Protein AF-A0A537BTP9-F1 (afdb_monomer_lite)

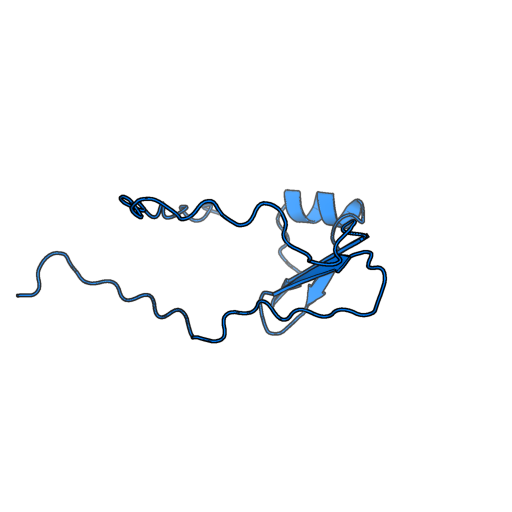Radius of gyration: 18.88 Å; chains: 1; bounding box: 33×52×40 Å

pLDDT: mean 74.26, std 17.93, range [37.94, 95.44]

Structure (mmCIF, N/CA/C/O backbone):
data_AF-A0A537BTP9-F1
#
_entry.id   AF-A0A537BTP9-F1
#
loop_
_atom_site.group_PDB
_atom_site.id
_atom_site.type_symbol
_atom_site.label_atom_id
_atom_site.label_alt_id
_atom_site.label_comp_id
_atom_site.label_asym_id
_atom_site.label_entity_id
_atom_site.label_seq_id
_atom_site.pdbx_PDB_ins_code
_atom_site.Cartn_x
_atom_site.Cartn_y
_atom_site.Cartn_z
_atom_site.occupancy
_atom_site.B_iso_or_equiv
_atom_site.auth_seq_id
_atom_site.auth_comp_id
_atom_site.auth_asym_id
_atom_site.auth_atom_id
_atom_site.pdbx_PDB_model_num
ATOM 1 N N . MET A 1 1 ? -20.170 0.997 17.575 1.00 37.94 1 MET A N 1
ATOM 2 C CA . MET A 1 1 ? -18.965 1.681 17.067 1.00 37.94 1 MET A CA 1
ATOM 3 C C . MET A 1 1 ? -19.444 2.714 16.074 1.00 37.94 1 MET A C 1
ATOM 5 O O . MET A 1 1 ? -20.054 2.325 15.088 1.00 37.94 1 MET A O 1
ATOM 9 N N . THR A 1 2 ? -19.294 3.990 16.409 1.00 51.75 2 THR A N 1
ATOM 10 C CA . THR A 1 2 ? -19.757 5.111 15.584 1.00 51.75 2 THR A CA 1
ATOM 11 C C . THR A 1 2 ? -18.691 5.398 14.534 1.00 51.75 2 THR A C 1
ATOM 13 O O . THR A 1 2 ? -17.516 5.518 14.875 1.00 51.75 2 THR A O 1
ATOM 16 N N . GLU A 1 3 ? -19.087 5.410 13.266 1.00 42.12 3 GLU A N 1
ATOM 17 C CA . GLU A 1 3 ? -18.216 5.752 12.141 1.00 42.12 3 GLU A CA 1
ATOM 18 C C . GLU A 1 3 ? -17.788 7.229 12.267 1.00 42.12 3 GLU A C 1
ATOM 20 O O . GLU A 1 3 ? -18.622 8.052 12.653 1.00 42.12 3 GLU A O 1
ATOM 25 N N . PRO A 1 4 ? -16.508 7.585 12.045 1.00 52.84 4 PRO A N 1
ATOM 26 C CA . PRO A 1 4 ? -16.063 8.966 12.198 1.00 52.84 4 PRO A CA 1
ATOM 27 C C . PRO A 1 4 ? -16.733 9.866 11.153 1.00 52.84 4 PRO A C 1
ATOM 29 O O . PRO A 1 4 ? -16.785 9.527 9.971 1.00 52.84 4 PRO A O 1
ATOM 32 N N . GLU A 1 5 ? -17.236 11.018 11.596 1.00 50.44 5 GLU A N 1
ATOM 33 C CA . GLU A 1 5 ? -17.852 12.011 10.717 1.00 50.44 5 GLU A CA 1
ATOM 34 C C . GLU A 1 5 ? -16.818 12.563 9.723 1.00 50.44 5 GLU A C 1
ATOM 36 O O . GLU A 1 5 ? -15.743 13.035 10.102 1.00 50.44 5 GLU A O 1
ATOM 41 N N . LEU A 1 6 ? -17.139 12.493 8.428 1.00 57.44 6 LEU A N 1
ATOM 42 C CA . LEU A 1 6 ? -16.327 13.077 7.363 1.00 57.44 6 LEU A CA 1
ATOM 43 C C . LEU A 1 6 ? -16.455 14.604 7.421 1.00 57.44 6 LEU A C 1
ATOM 45 O O . LEU A 1 6 ? -17.509 15.162 7.118 1.00 57.44 6 LEU A O 1
ATOM 49 N N . ALA A 1 7 ? -15.376 15.291 7.794 1.00 52.78 7 ALA A N 1
ATOM 50 C CA . ALA A 1 7 ? -15.313 16.744 7.698 1.00 52.78 7 ALA A CA 1
ATOM 51 C C . ALA A 1 7 ? -15.252 17.163 6.218 1.00 52.78 7 ALA A C 1
ATOM 53 O O . ALA A 1 7 ? -14.269 16.901 5.523 1.00 52.78 7 ALA A O 1
ATOM 54 N N . PHE A 1 8 ? -16.304 17.823 5.732 1.00 46.34 8 PHE A N 1
ATOM 55 C CA . PHE A 1 8 ? -16.326 18.421 4.398 1.00 46.34 8 PHE A CA 1
ATOM 56 C C . PHE A 1 8 ? -15.568 19.753 4.414 1.00 46.34 8 PHE A C 1
ATOM 58 O O . PHE A 1 8 ? -16.000 20.722 5.037 1.00 46.34 8 PHE A O 1
ATOM 65 N N . LEU A 1 9 ? -14.434 19.815 3.713 1.00 49.09 9 LEU A N 1
ATOM 66 C CA . LEU A 1 9 ? -13.741 21.072 3.434 1.00 49.09 9 LEU A CA 1
ATOM 67 C C . LEU A 1 9 ? -14.480 21.805 2.311 1.00 49.09 9 LEU A C 1
ATOM 69 O O . LEU A 1 9 ? -14.476 21.360 1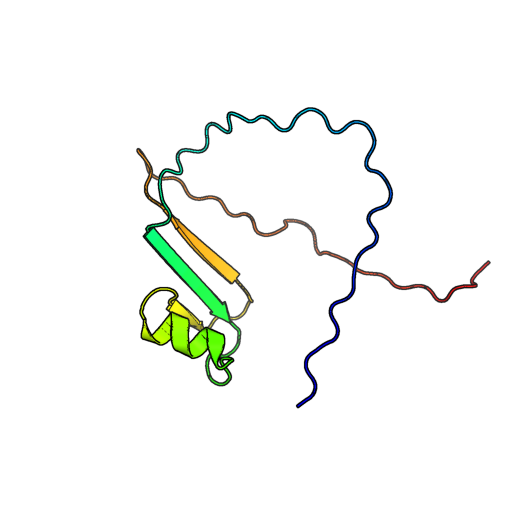.163 1.00 49.09 9 LEU A O 1
ATOM 73 N N . ASN A 1 10 ? -15.107 22.932 2.643 1.00 47.03 10 ASN A N 1
ATOM 74 C CA . ASN A 1 10 ? -15.747 23.799 1.661 1.00 47.03 10 ASN A CA 1
ATOM 75 C C . ASN A 1 10 ? -14.656 24.633 0.969 1.00 47.03 10 ASN A C 1
ATOM 77 O O . ASN A 1 10 ? -14.225 25.666 1.480 1.00 47.03 10 ASN A O 1
ATOM 81 N N . VAL A 1 11 ? -14.126 24.135 -0.151 1.00 54.31 11 VAL A N 1
ATOM 82 C CA . VAL A 1 11 ? -13.087 24.837 -0.919 1.00 54.31 11 VAL A CA 1
ATOM 83 C C . VAL A 1 11 ? -13.765 25.894 -1.792 1.00 54.31 11 VAL A C 1
ATOM 85 O O . VAL A 1 11 ? -14.131 25.630 -2.937 1.00 54.31 11 VAL A O 1
ATOM 88 N N . GLU A 1 12 ? -13.979 27.089 -1.246 1.00 50.41 12 GLU A N 1
ATOM 89 C CA . GLU A 1 12 ? -14.517 28.216 -2.012 1.00 50.41 12 GLU A CA 1
ATOM 90 C C . GLU A 1 12 ? -13.479 28.702 -3.041 1.00 50.41 12 GLU A C 1
ATOM 92 O O . GLU A 1 12 ? -12.424 29.222 -2.694 1.00 50.41 12 GLU A O 1
ATOM 97 N N . ASN A 1 13 ? -13.794 28.487 -4.324 1.00 50.28 13 ASN A N 1
ATOM 98 C CA . ASN A 1 13 ? -13.214 29.123 -5.513 1.00 50.28 13 ASN A CA 1
ATOM 99 C C . ASN A 1 13 ? -11.687 29.333 -5.541 1.00 50.28 13 ASN A C 1
ATOM 101 O O . ASN A 1 13 ? -11.172 30.436 -5.358 1.00 50.28 13 ASN A O 1
ATOM 105 N N . LEU A 1 14 ? -10.965 28.299 -5.979 1.00 51.91 14 LEU A N 1
ATOM 106 C CA . LEU A 1 14 ? -9.670 28.492 -6.632 1.00 51.91 14 LEU A CA 1
ATOM 107 C C . LEU A 1 14 ? -9.944 29.080 -8.026 1.00 51.91 14 LEU A C 1
ATOM 109 O O . LEU A 1 14 ? -10.423 28.360 -8.903 1.00 51.91 14 LEU A O 1
ATOM 113 N N . GLY A 1 15 ? -9.712 30.388 -8.196 1.00 54.03 15 GLY A N 1
ATOM 114 C CA . GLY A 1 15 ? -9.846 31.106 -9.470 1.00 54.03 15 GLY A CA 1
ATOM 115 C C . GLY A 1 15 ? -9.178 30.379 -10.642 1.00 54.03 15 GLY A C 1
ATOM 116 O O . GLY A 1 15 ? -8.333 29.522 -10.405 1.00 54.03 15 GLY A O 1
ATOM 117 N N . ILE A 1 16 ? -9.604 30.705 -11.877 1.00 53.31 16 ILE A N 1
ATOM 118 C CA . ILE A 1 16 ? -9.231 30.078 -13.168 1.00 53.31 16 ILE A CA 1
ATOM 119 C C . ILE A 1 16 ? -8.030 29.141 -13.014 1.00 53.31 16 ILE A C 1
ATOM 121 O O . ILE A 1 16 ? -6.878 29.571 -13.090 1.00 53.31 16 ILE A O 1
ATOM 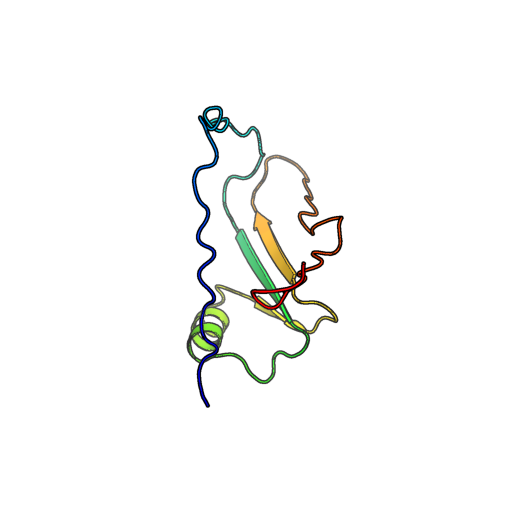125 N N . ARG A 1 17 ? -8.309 27.860 -12.741 1.00 52.88 17 ARG A N 1
ATOM 126 C CA . ARG A 1 17 ? -7.247 26.866 -12.636 1.00 52.88 17 ARG A CA 1
ATOM 127 C C . ARG A 1 17 ? -6.582 26.811 -14.010 1.00 52.88 17 ARG A C 1
ATOM 129 O O . ARG A 1 17 ? -7.303 26.585 -14.990 1.00 52.88 17 ARG A O 1
ATOM 136 N N . PRO A 1 18 ? -5.263 27.048 -14.134 1.00 59.16 18 PRO A N 1
ATOM 137 C CA . PRO A 1 18 ? -4.579 26.737 -15.378 1.00 59.16 18 PRO A CA 1
ATOM 138 C C . PRO A 1 18 ? -4.943 25.295 -15.719 1.00 59.16 18 PRO A C 1
ATOM 140 O O . PRO A 1 18 ? -4.911 24.439 -14.835 1.00 59.16 18 PRO A O 1
ATOM 143 N N . LYS A 1 19 ? -5.399 25.069 -16.957 1.00 57.22 19 LYS A N 1
ATOM 144 C CA . LYS A 1 19 ? -5.836 23.755 -17.434 1.00 57.22 19 LYS A CA 1
ATOM 145 C C . LYS A 1 19 ? -4.744 22.768 -17.044 1.00 57.22 19 LYS A C 1
ATOM 147 O O . LYS A 1 19 ? -3.623 22.898 -17.538 1.00 57.22 19 LYS A O 1
ATOM 152 N N . GLU A 1 20 ? -5.044 21.895 -16.083 1.00 54.97 20 GLU A N 1
ATOM 153 C CA . GLU A 1 20 ? -4.055 20.959 -15.559 1.00 54.97 20 GLU A CA 1
ATOM 154 C C . GLU A 1 20 ? -3.440 20.232 -16.763 1.00 54.97 20 GLU A C 1
ATOM 156 O O . GLU A 1 20 ? -4.185 19.889 -17.692 1.00 54.97 20 GLU A O 1
ATOM 161 N N . PRO A 1 21 ? -2.103 20.101 -16.837 1.00 56.88 21 PRO A N 1
ATOM 162 C CA . PRO A 1 21 ? -1.458 19.503 -17.996 1.00 56.88 21 PRO A CA 1
ATOM 163 C C . PRO A 1 21 ? -2.037 18.110 -18.233 1.00 56.88 21 PRO A C 1
ATOM 165 O O . PRO A 1 21 ? -1.728 17.191 -17.503 1.00 56.88 21 PRO A O 1
ATOM 168 N N . VAL A 1 22 ? -2.889 17.938 -19.241 1.00 55.88 22 VAL A N 1
ATOM 169 C CA . VAL A 1 22 ? -3.543 16.642 -19.515 1.00 55.88 22 VAL A CA 1
ATOM 170 C C . VAL A 1 22 ? -2.553 15.583 -20.006 1.00 55.88 22 VAL A C 1
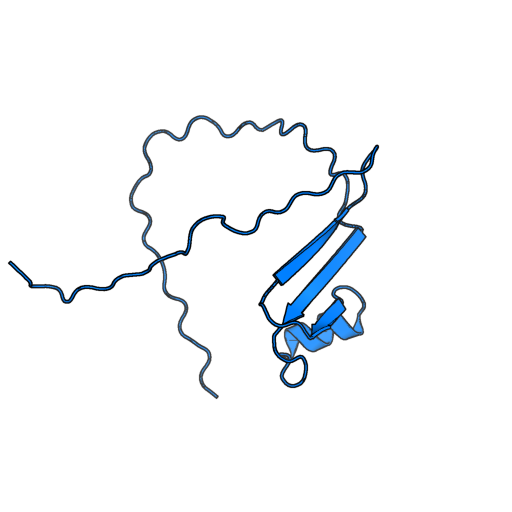ATOM 172 O O . VAL A 1 22 ? -2.868 14.398 -20.019 1.00 55.88 22 VAL A O 1
ATOM 175 N N . ASP A 1 23 ? -1.359 16.022 -20.401 1.00 53.97 23 ASP A N 1
ATOM 176 C CA . ASP A 1 23 ? -0.234 15.181 -20.777 1.00 53.97 23 ASP A CA 1
ATOM 177 C C . ASP A 1 23 ? 0.812 15.225 -19.658 1.00 53.97 23 ASP A C 1
ATOM 179 O O . ASP A 1 23 ? 1.783 15.989 -19.676 1.00 53.97 23 ASP A O 1
ATOM 183 N N . HIS A 1 24 ? 0.561 14.443 -18.613 1.00 56.53 24 HIS A N 1
ATOM 184 C CA . HIS A 1 24 ? 1.579 14.171 -17.618 1.00 56.53 24 HIS A CA 1
ATOM 185 C C . HIS A 1 24 ? 2.483 13.081 -18.205 1.00 56.53 24 HIS A C 1
ATOM 187 O O . HIS A 1 24 ? 2.083 11.921 -18.262 1.00 56.53 24 HIS A O 1
ATOM 193 N N . ARG A 1 25 ? 3.709 13.429 -18.624 1.00 59.81 25 ARG A N 1
ATOM 194 C CA . ARG A 1 25 ? 4.761 12.464 -19.016 1.00 59.81 25 ARG A CA 1
ATOM 195 C C . ARG A 1 25 ? 5.261 11.644 -17.817 1.00 59.81 25 ARG A C 1
ATOM 197 O O . ARG A 1 25 ? 6.459 11.561 -17.561 1.00 59.81 25 ARG A O 1
ATOM 204 N N . VAL A 1 26 ? 4.355 11.089 -17.025 1.00 65.62 26 VAL A N 1
ATOM 205 C CA . VAL A 1 26 ? 4.693 10.157 -15.958 1.00 65.62 26 VAL A CA 1
ATOM 206 C C . VAL A 1 26 ? 4.698 8.776 -16.600 1.00 65.62 26 VAL A C 1
ATOM 208 O O . VAL A 1 26 ? 3.723 8.424 -17.263 1.00 65.62 26 VAL A O 1
ATOM 211 N N . PRO A 1 27 ? 5.766 7.980 -16.450 1.00 70.75 27 PRO A N 1
ATOM 212 C CA . PRO A 1 27 ? 5.891 6.688 -17.119 1.00 70.75 27 PRO A CA 1
ATOM 213 C C . PRO A 1 27 ? 5.022 5.602 -16.452 1.00 70.75 27 PRO A C 1
ATOM 215 O O . PRO A 1 27 ? 5.438 4.458 -16.334 1.00 70.75 27 PRO A O 1
ATOM 218 N N . ILE A 1 28 ? 3.821 5.944 -15.981 1.00 75.00 28 ILE A N 1
ATOM 219 C CA . ILE A 1 28 ? 2.892 5.025 -15.319 1.00 75.00 28 ILE A CA 1
ATOM 220 C C . ILE A 1 28 ? 1.884 4.539 -16.357 1.00 75.00 28 ILE A C 1
ATOM 222 O O . ILE A 1 28 ? 1.094 5.328 -16.870 1.00 75.00 28 ILE A O 1
ATOM 226 N N . ARG A 1 29 ? 1.891 3.238 -16.659 1.00 79.12 29 ARG A N 1
ATOM 227 C CA . ARG A 1 29 ? 0.928 2.629 -17.596 1.00 79.12 29 ARG A CA 1
ATOM 228 C C . ARG A 1 29 ? -0.238 1.946 -16.899 1.00 79.12 29 ARG A C 1
ATOM 230 O O . ARG A 1 29 ? -1.384 2.120 -17.295 1.00 79.12 29 ARG A O 1
ATOM 237 N N . GLU A 1 30 ? 0.063 1.173 -15.864 1.00 85.31 30 GLU A N 1
ATOM 238 C CA . GLU A 1 30 ? -0.907 0.372 -15.118 1.00 85.31 30 GLU A CA 1
ATOM 239 C C . GLU A 1 30 ? -0.453 0.208 -13.669 1.00 85.31 30 GLU A C 1
ATOM 241 O O . GLU A 1 30 ? 0.744 0.100 -13.404 1.00 85.31 30 GLU A O 1
ATOM 246 N N . ILE A 1 31 ? -1.400 0.168 -12.729 1.00 87.06 31 ILE A N 1
ATOM 247 C CA . ILE A 1 31 ? -1.117 -0.208 -11.340 1.00 87.06 31 ILE A CA 1
ATOM 248 C C . ILE A 1 31 ? -1.125 -1.733 -11.268 1.00 87.06 31 ILE A C 1
ATOM 250 O O . ILE A 1 31 ? -2.146 -2.372 -11.503 1.00 87.06 31 ILE A O 1
ATOM 254 N N . LEU A 1 32 ? 0.017 -2.304 -10.908 1.00 88.50 32 LEU A N 1
ATOM 255 C CA . LEU A 1 32 ? 0.215 -3.742 -10.763 1.00 88.50 32 LEU A CA 1
ATOM 256 C C . LEU A 1 32 ? -0.197 -4.233 -9.379 1.00 88.50 32 LEU A C 1
ATOM 258 O O . LEU A 1 32 ? -0.693 -5.347 -9.224 1.00 88.50 32 LEU A O 1
ATOM 262 N N . LYS A 1 33 ? 0.062 -3.422 -8.349 1.00 90.25 33 LYS A N 1
ATOM 263 C CA . LYS A 1 33 ? -0.178 -3.813 -6.963 1.00 90.25 33 LYS A CA 1
ATOM 264 C C . LYS A 1 33 ? -0.351 -2.602 -6.066 1.00 90.25 33 LYS A C 1
ATOM 266 O O . LYS A 1 33 ? 0.307 -1.580 -6.241 1.00 90.25 33 LYS A O 1
ATOM 271 N N . MET A 1 34 ? -1.189 -2.775 -5.052 1.00 93.50 34 MET A N 1
ATOM 272 C CA . MET A 1 34 ? -1.381 -1.803 -3.990 1.00 93.50 34 MET A CA 1
ATOM 273 C C . MET A 1 34 ? -0.983 -2.404 -2.644 1.00 93.50 34 MET A C 1
ATOM 275 O O . MET A 1 34 ? -1.408 -3.509 -2.288 1.00 93.50 34 MET A O 1
ATOM 279 N N . VAL A 1 35 ? -0.157 -1.679 -1.894 1.00 95.06 35 VAL A N 1
ATOM 280 C CA . VAL A 1 35 ? 0.251 -2.040 -0.536 1.00 95.06 35 VAL A CA 1
ATOM 281 C C . VAL A 1 35 ? -0.134 -0.908 0.404 1.00 95.06 35 VAL A C 1
ATOM 283 O O . VAL A 1 35 ? 0.243 0.240 0.198 1.00 95.06 35 VAL A O 1
ATOM 286 N N . VAL A 1 36 ? -0.878 -1.234 1.453 1.00 93.44 36 VAL A N 1
ATOM 287 C CA . VAL A 1 36 ? -1.252 -0.288 2.505 1.00 93.44 36 VAL A CA 1
ATOM 288 C C . VAL A 1 36 ? -0.505 -0.675 3.772 1.00 93.44 36 VAL A C 1
ATOM 290 O O . VAL A 1 36 ? -0.643 -1.795 4.267 1.00 93.44 36 VAL A O 1
ATOM 293 N N . ARG A 1 37 ? 0.297 0.245 4.301 1.00 93.94 37 ARG A N 1
ATOM 294 C CA . ARG A 1 37 ? 0.948 0.102 5.602 1.00 93.94 37 ARG A CA 1
ATOM 295 C C . ARG A 1 37 ? 0.147 0.835 6.658 1.00 93.94 37 ARG A C 1
ATOM 297 O O . ARG A 1 37 ? -0.268 1.971 6.437 1.00 93.94 37 ARG A O 1
ATOM 304 N N . LEU A 1 38 ? -0.083 0.162 7.776 1.00 91.38 38 LEU A N 1
ATOM 305 C CA . LEU A 1 38 ? -0.850 0.663 8.910 1.00 91.38 38 LEU A CA 1
ATOM 306 C C . LEU A 1 38 ? -0.096 0.347 10.211 1.00 91.38 38 LEU A C 1
ATOM 308 O O . LEU A 1 38 ? 0.586 -0.677 10.263 1.00 91.38 38 LEU A O 1
ATOM 312 N N . PRO A 1 39 ? -0.285 1.128 11.289 1.00 90.31 39 PRO A N 1
ATOM 313 C CA . PRO A 1 39 ? 0.245 0.803 12.620 1.00 90.31 39 PRO A CA 1
ATOM 314 C C . PRO A 1 39 ? -0.188 -0.561 13.160 1.00 90.31 39 PRO A C 1
ATOM 316 O O . PRO A 1 39 ? 0.499 -1.150 13.985 1.00 90.31 39 PRO A O 1
ATOM 319 N N . SER A 1 40 ? -1.337 -1.060 12.708 1.00 89.00 40 SER A N 1
ATOM 320 C CA . SER A 1 40 ? -1.867 -2.368 13.069 1.00 89.00 40 SER A CA 1
ATOM 321 C C . SER A 1 40 ? -2.721 -2.902 11.925 1.00 89.00 40 SER A C 1
ATOM 323 O O . SER A 1 40 ? -3.480 -2.160 11.299 1.00 89.00 40 SER A O 1
ATOM 325 N N . THR A 1 41 ? -2.619 -4.206 11.669 1.00 88.94 41 THR A N 1
ATOM 326 C CA . THR A 1 41 ? -3.491 -4.915 10.714 1.00 88.94 41 THR A CA 1
ATOM 327 C C . THR A 1 41 ? -4.585 -5.736 11.401 1.00 88.94 41 THR A C 1
ATOM 329 O O . THR A 1 41 ? -5.380 -6.409 10.746 1.00 88.94 41 THR A O 1
ATOM 332 N N . THR A 1 42 ? -4.676 -5.662 12.730 1.00 87.50 42 THR A N 1
ATOM 333 C CA . THR A 1 42 ? -5.571 -6.500 13.540 1.00 87.50 42 THR A CA 1
ATOM 334 C C . THR A 1 42 ? -7.043 -6.107 13.366 1.00 87.50 42 THR A C 1
ATOM 336 O O . THR A 1 42 ? -7.935 -6.955 13.419 1.00 87.50 42 THR A O 1
ATOM 339 N N . THR A 1 43 ? -7.318 -4.827 13.107 1.00 86.94 43 THR A N 1
ATOM 340 C CA . THR A 1 43 ? -8.671 -4.253 13.008 1.00 86.94 43 THR A CA 1
ATOM 341 C C . THR A 1 43 ? -8.972 -3.696 11.615 1.00 86.94 43 THR A C 1
ATOM 343 O O . THR A 1 43 ? -9.344 -2.537 11.449 1.00 86.94 43 THR A O 1
ATOM 346 N N . LEU A 1 44 ? -8.874 -4.538 10.582 1.00 90.62 44 LEU A N 1
ATOM 347 C CA . LEU A 1 44 ? -9.367 -4.177 9.247 1.00 90.62 44 LEU A CA 1
ATOM 348 C C . LEU A 1 44 ? -10.904 -4.103 9.211 1.00 90.62 44 LEU A C 1
ATOM 350 O O . LEU A 1 44 ? -11.601 -4.972 9.752 1.00 90.62 44 LEU A O 1
ATOM 354 N N . SER A 1 45 ? -11.435 -3.095 8.512 1.00 92.56 45 SER A N 1
ATOM 355 C CA . SER A 1 45 ? -12.868 -2.995 8.218 1.00 92.56 45 SER A CA 1
ATOM 356 C C . SER A 1 45 ? -13.339 -4.177 7.361 1.00 92.56 45 SER A C 1
ATOM 358 O O . SER A 1 45 ? -12.544 -4.841 6.692 1.00 92.56 45 SER A O 1
ATOM 360 N N . LYS A 1 46 ? -14.651 -4.447 7.334 1.00 93.75 46 LYS A N 1
ATOM 361 C CA . LYS A 1 46 ? -15.209 -5.540 6.517 1.00 93.75 46 LYS A CA 1
ATOM 362 C C . LYS A 1 46 ? -14.851 -5.384 5.033 1.00 93.75 46 LYS A C 1
ATOM 364 O O . LYS A 1 46 ? -14.471 -6.360 4.398 1.00 93.75 46 LYS A O 1
ATOM 369 N N . ALA A 1 47 ? -14.936 -4.164 4.501 1.00 93.31 47 ALA A N 1
ATOM 370 C CA . ALA A 1 47 ? -14.568 -3.881 3.116 1.00 93.31 47 ALA A CA 1
ATOM 371 C C . ALA A 1 47 ? -13.067 -4.102 2.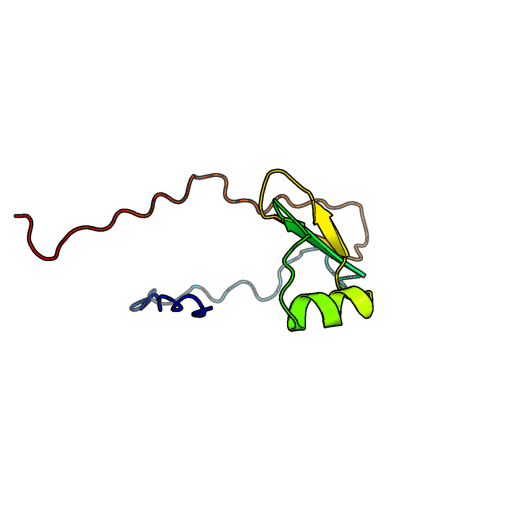866 1.00 93.31 47 ALA A C 1
ATOM 373 O O . ALA A 1 47 ? -12.714 -4.758 1.889 1.00 93.31 47 ALA A O 1
ATOM 374 N N . ALA A 1 48 ? -12.203 -3.637 3.779 1.00 92.00 48 ALA A N 1
ATOM 375 C CA . ALA A 1 48 ? -10.753 -3.827 3.696 1.00 92.00 48 ALA A CA 1
ATOM 376 C C . ALA A 1 48 ? -10.356 -5.313 3.717 1.00 92.00 48 ALA A C 1
ATOM 378 O O . ALA A 1 48 ? -9.506 -5.733 2.936 1.00 92.00 48 ALA A O 1
ATOM 379 N N . LYS A 1 49 ? -11.023 -6.127 4.544 1.00 94.44 49 LYS A N 1
ATOM 380 C CA . LYS A 1 49 ? -10.839 -7.587 4.555 1.00 94.44 49 LYS A CA 1
ATOM 381 C C . LYS A 1 49 ? -11.213 -8.216 3.215 1.00 94.44 49 LYS A C 1
ATOM 383 O O . LYS A 1 49 ? -10.424 -8.954 2.651 1.00 94.44 49 LYS A O 1
ATOM 388 N N . VAL A 1 50 ? -12.363 -7.854 2.642 1.00 95.44 50 VAL A N 1
ATOM 389 C CA . VAL A 1 50 ? -12.808 -8.415 1.352 1.00 95.44 50 VAL A CA 1
ATOM 390 C C . VAL A 1 50 ? -11.814 -8.132 0.223 1.00 95.44 50 VAL A C 1
ATOM 392 O O . VAL A 1 50 ? -11.531 -9.018 -0.579 1.00 95.44 50 VAL A O 1
ATOM 395 N N . VAL A 1 51 ? -11.286 -6.910 0.130 1.00 93.44 51 VAL A N 1
ATOM 396 C CA . VAL A 1 51 ? -10.307 -6.562 -0.919 1.00 93.44 51 VAL A CA 1
ATOM 397 C C . VAL A 1 51 ? -8.929 -7.172 -0.657 1.00 93.44 51 VAL A C 1
ATOM 399 O O . VAL A 1 51 ? -8.239 -7.525 -1.613 1.00 93.44 51 VAL A O 1
ATOM 402 N N . HIS A 1 52 ? -8.557 -7.352 0.613 1.00 93.38 52 HIS A N 1
ATOM 403 C CA . HIS A 1 52 ? -7.361 -8.091 1.008 1.00 93.38 52 HIS A CA 1
ATOM 404 C C . HIS A 1 52 ? -7.441 -9.563 0.601 1.00 93.38 52 HIS A C 1
ATOM 406 O O . HIS A 1 52 ? -6.554 -10.065 -0.083 1.00 93.38 52 HIS A O 1
ATOM 412 N N . ASP A 1 53 ? -8.535 -10.235 0.955 1.00 93.56 53 ASP A N 1
ATOM 413 C CA . ASP A 1 53 ? -8.726 -11.669 0.719 1.00 93.56 53 ASP A CA 1
ATOM 414 C C . ASP A 1 53 ? -8.837 -11.995 -0.778 1.00 93.56 53 ASP A C 1
ATOM 416 O O . ASP A 1 53 ? -8.511 -13.095 -1.215 1.00 93.56 53 ASP A O 1
ATOM 420 N N . ARG A 1 54 ? -9.248 -11.014 -1.591 1.00 92.50 54 ARG A N 1
ATOM 421 C CA . ARG A 1 54 ? -9.227 -11.088 -3.061 1.00 92.50 54 ARG A CA 1
ATOM 422 C C . ARG A 1 54 ? -7.848 -10.822 -3.675 1.00 92.50 54 ARG A C 1
ATOM 424 O O . ARG A 1 54 ? -7.729 -10.829 -4.895 1.00 92.50 54 ARG A O 1
ATOM 431 N N . GLY A 1 55 ? -6.829 -10.542 -2.864 1.00 89.94 55 GLY A N 1
ATOM 432 C CA . GLY A 1 55 ? -5.470 -10.242 -3.316 1.00 89.94 55 GLY A CA 1
ATOM 433 C C . GLY A 1 55 ? -5.317 -8.891 -4.020 1.00 89.94 55 GLY A C 1
ATOM 434 O O . GLY A 1 55 ? -4.264 -8.629 -4.594 1.00 89.94 55 GLY A O 1
ATOM 435 N N . LEU A 1 56 ? -6.337 -8.025 -3.977 1.00 87.81 56 LEU A N 1
ATOM 436 C CA . LEU A 1 56 ? -6.317 -6.722 -4.654 1.00 87.81 56 LEU A CA 1
ATOM 437 C C . LEU A 1 56 ? -5.438 -5.710 -3.910 1.00 87.81 56 LEU A C 1
ATOM 439 O O . LEU A 1 56 ? -4.825 -4.839 -4.523 1.00 87.81 56 LEU A O 1
ATOM 443 N N . ILE A 1 57 ? -5.381 -5.825 -2.580 1.00 93.62 57 ILE A N 1
ATOM 444 C CA . ILE A 1 57 ? -4.592 -4.956 -1.705 1.00 93.62 57 ILE A CA 1
ATOM 445 C C . ILE A 1 57 ? -3.843 -5.819 -0.703 1.00 93.62 57 ILE A C 1
ATOM 447 O O . ILE A 1 57 ? -4.431 -6.673 -0.046 1.00 93.62 57 ILE A O 1
ATOM 451 N N . THR A 1 58 ? -2.550 -5.571 -0.530 1.00 95.38 58 THR A N 1
ATOM 452 C CA . THR A 1 58 ? -1.788 -6.154 0.580 1.00 95.38 58 THR A CA 1
ATOM 453 C C . THR A 1 58 ? -1.754 -5.175 1.748 1.00 95.38 58 THR A C 1
ATOM 455 O O . THR A 1 58 ? -1.309 -4.044 1.574 1.00 95.38 58 THR A O 1
ATOM 458 N N . PHE A 1 59 ? -2.156 -5.608 2.941 1.00 94.69 59 PHE A N 1
ATOM 459 C CA . PHE A 1 59 ? -1.969 -4.825 4.163 1.00 94.69 59 PHE A CA 1
ATOM 460 C C . PHE A 1 59 ? -0.710 -5.298 4.894 1.00 94.69 59 PHE A C 1
ATOM 462 O O . PHE A 1 59 ? -0.453 -6.498 4.978 1.00 94.69 59 PHE A O 1
ATOM 469 N N . LYS A 1 60 ? 0.096 -4.363 5.397 1.00 94.56 60 LYS A N 1
ATOM 470 C CA . LYS A 1 60 ? 1.303 -4.646 6.185 1.00 94.56 60 LYS A CA 1
ATOM 471 C C . LYS A 1 60 ? 1.350 -3.761 7.420 1.00 94.56 60 LYS A C 1
ATOM 473 O O . LYS A 1 60 ? 0.862 -2.634 7.396 1.00 94.56 60 LYS A O 1
ATOM 478 N N . GLU A 1 61 ? 1.987 -4.252 8.473 1.00 94.12 61 GLU A N 1
ATOM 479 C CA . GLU A 1 61 ? 2.289 -3.413 9.628 1.00 94.12 61 GLU A CA 1
ATOM 480 C C . GLU A 1 61 ? 3.466 -2.475 9.326 1.00 94.12 61 GLU A C 1
ATOM 482 O O . GLU A 1 61 ? 4.405 -2.828 8.604 1.00 94.12 61 GLU A O 1
ATOM 487 N N . GLY A 1 62 ? 3.392 -1.252 9.843 1.00 89.62 62 GLY A N 1
ATOM 488 C CA . GLY A 1 62 ? 4.416 -0.220 9.713 1.00 89.62 62 GLY A CA 1
ATOM 489 C C . GLY A 1 62 ? 4.162 0.925 10.688 1.00 89.62 62 GLY A C 1
ATOM 490 O O . GLY A 1 62 ? 3.042 1.118 11.139 1.00 89.62 62 GLY A O 1
ATOM 491 N N . SER A 1 63 ? 5.192 1.700 11.021 1.00 86.69 63 SER A N 1
ATOM 492 C CA . SER A 1 63 ? 5.090 2.793 12.003 1.00 86.69 63 SER A CA 1
ATOM 493 C C . SER A 1 63 ? 4.195 3.957 11.561 1.00 86.69 63 SER A C 1
ATOM 495 O O . SER A 1 63 ? 3.773 4.753 12.394 1.00 86.69 63 SER A O 1
ATOM 497 N N . GLU A 1 64 ? 3.901 4.060 10.264 1.00 84.81 64 GLU A N 1
ATOM 498 C CA . GLU A 1 64 ? 3.147 5.155 9.657 1.00 84.81 64 GLU A CA 1
ATOM 499 C C . GLU A 1 64 ? 2.062 4.619 8.717 1.00 84.81 64 GLU A C 1
ATOM 501 O O . GLU A 1 64 ? 2.180 3.527 8.153 1.00 84.81 64 GLU A O 1
ATOM 506 N N . HIS A 1 65 ? 1.009 5.417 8.526 1.00 86.44 65 HIS A N 1
ATOM 507 C CA . HIS A 1 65 ? 0.007 5.156 7.499 1.00 86.44 65 HIS A CA 1
ATOM 508 C C . HIS A 1 65 ? 0.598 5.508 6.134 1.00 86.44 65 HIS A C 1
ATOM 510 O O . HIS A 1 65 ? 0.901 6.671 5.874 1.00 86.44 65 HIS A O 1
ATOM 516 N N . MET A 1 66 ? 0.754 4.514 5.261 1.00 90.81 66 MET A N 1
ATOM 517 C CA . MET A 1 66 ? 1.359 4.711 3.945 1.00 90.81 66 MET A CA 1
ATOM 518 C C . MET A 1 66 ? 0.630 3.905 2.878 1.00 90.81 66 MET A C 1
ATOM 520 O O . MET A 1 66 ? 0.307 2.736 3.082 1.00 90.81 66 MET A O 1
ATOM 524 N N . LEU A 1 67 ? 0.410 4.526 1.722 1.00 91.50 67 LEU A N 1
ATOM 525 C CA . LEU A 1 67 ? -0.083 3.868 0.521 1.00 91.50 67 LEU A CA 1
ATOM 526 C C . LEU A 1 67 ? 1.054 3.784 -0.495 1.00 91.50 67 LEU A C 1
ATOM 528 O O . LEU A 1 67 ? 1.619 4.800 -0.882 1.00 91.50 67 LEU A O 1
ATOM 532 N N . GLU A 1 68 ? 1.364 2.571 -0.929 1.00 92.56 68 GLU A N 1
ATOM 533 C CA . GLU A 1 68 ? 2.372 2.278 -1.940 1.00 92.56 68 GLU A CA 1
ATOM 534 C C . GLU A 1 68 ? 1.675 1.680 -3.168 1.00 92.56 68 GLU A C 1
ATOM 536 O O . GLU A 1 68 ? 0.935 0.693 -3.072 1.00 92.56 68 GLU A O 1
ATOM 541 N N . LEU A 1 69 ? 1.898 2.307 -4.324 1.00 90.62 69 LEU A N 1
ATOM 542 C CA . LEU A 1 69 ? 1.386 1.871 -5.618 1.00 90.62 69 LEU A CA 1
ATOM 543 C C . LEU A 1 69 ? 2.559 1.388 -6.461 1.00 90.62 69 LEU A C 1
ATOM 545 O O . LEU A 1 69 ? 3.450 2.160 -6.803 1.00 90.62 69 LEU A O 1
ATOM 549 N N . ILE A 1 70 ? 2.544 0.109 -6.807 1.00 90.31 70 ILE A N 1
ATOM 550 C CA . ILE A 1 70 ? 3.515 -0.488 -7.718 1.00 90.31 70 ILE A CA 1
ATOM 551 C C . ILE A 1 70 ? 2.886 -0.466 -9.103 1.00 90.31 70 ILE A C 1
ATOM 553 O O . ILE A 1 70 ? 1.761 -0.941 -9.274 1.00 90.31 70 ILE A O 1
ATOM 557 N N . PHE A 1 71 ? 3.601 0.070 -10.086 1.00 89.38 71 PHE A N 1
ATOM 558 C CA . PHE A 1 71 ? 3.098 0.269 -11.440 1.00 89.38 71 PHE A CA 1
ATOM 559 C C . PHE A 1 71 ? 4.071 -0.243 -12.502 1.00 89.38 71 PHE A C 1
ATOM 561 O O . PHE A 1 71 ? 5.273 -0.347 -12.257 1.00 89.38 71 PHE A O 1
ATOM 568 N N . ALA A 1 72 ? 3.552 -0.549 -13.692 1.00 88.81 72 ALA A N 1
ATOM 569 C CA . ALA A 1 72 ? 4.387 -0.840 -14.850 1.00 88.81 72 ALA A CA 1
ATOM 570 C C . ALA A 1 72 ? 4.896 0.462 -15.479 1.00 88.81 72 ALA A C 1
ATOM 572 O O . ALA A 1 72 ? 4.127 1.404 -15.701 1.00 88.81 72 ALA A O 1
ATOM 573 N N . SER A 1 73 ? 6.188 0.475 -15.794 1.00 85.44 73 SER A N 1
ATOM 574 C CA . SER A 1 73 ? 6.914 1.596 -16.386 1.00 85.44 73 SER A CA 1
ATOM 575 C C . SER A 1 73 ? 7.971 1.076 -17.357 1.00 85.44 73 SER A C 1
ATOM 577 O O . SER A 1 73 ? 8.468 -0.038 -17.202 1.00 85.44 73 SER A O 1
ATOM 579 N N . GLU A 1 74 ? 8.324 1.880 -18.361 1.00 81.75 74 GLU A N 1
ATOM 580 C CA . GLU A 1 74 ? 9.386 1.551 -19.326 1.00 81.75 74 GLU A CA 1
ATOM 581 C C . GLU A 1 74 ? 10.795 1.579 -18.704 1.00 81.75 74 GLU A C 1
ATOM 583 O O . GLU A 1 74 ? 11.743 1.063 -19.290 1.00 81.75 74 GLU A O 1
ATOM 588 N N . GLY A 1 75 ? 10.936 2.146 -17.502 1.00 80.62 75 GLY A N 1
ATOM 589 C CA . GLY A 1 75 ? 12.178 2.173 -16.733 1.00 80.62 75 GLY A CA 1
ATOM 590 C C . GLY A 1 75 ? 11.933 2.223 -15.225 1.00 80.62 75 GLY A C 1
ATOM 591 O O . GLY A 1 75 ? 10.796 2.372 -14.773 1.00 80.62 75 GLY A O 1
ATOM 592 N N . SER A 1 76 ? 13.007 2.105 -14.440 1.00 80.06 76 SER A N 1
ATOM 593 C CA . SER A 1 76 ? 12.920 2.234 -12.981 1.00 80.06 76 SER A CA 1
ATOM 594 C C . SER A 1 76 ? 12.517 3.658 -12.605 1.00 80.06 76 SER A C 1
ATOM 596 O O . SER A 1 76 ? 13.190 4.615 -12.991 1.00 80.06 76 SER A O 1
ATOM 598 N N . ALA A 1 77 ? 11.416 3.795 -11.873 1.00 80.62 77 ALA A N 1
ATOM 599 C CA . ALA A 1 77 ? 10.923 5.070 -11.382 1.00 80.62 77 ALA A CA 1
ATOM 600 C C . ALA A 1 77 ? 10.362 4.883 -9.971 1.00 80.62 77 ALA A C 1
ATOM 602 O O . ALA A 1 77 ? 9.536 4.002 -9.737 1.00 80.62 77 ALA A O 1
ATOM 603 N N . GLU A 1 78 ? 10.803 5.733 -9.050 1.00 87.00 78 GLU A N 1
ATOM 604 C CA . GLU A 1 78 ? 10.305 5.805 -7.682 1.00 87.00 78 GLU A CA 1
ATOM 605 C C . GLU A 1 78 ? 9.909 7.252 -7.399 1.00 87.00 78 GLU A C 1
ATOM 607 O O . GLU A 1 78 ? 10.659 8.184 -7.696 1.00 87.00 78 GLU A O 1
ATOM 612 N N . PHE A 1 79 ? 8.711 7.435 -6.853 1.00 83.31 79 PHE A N 1
ATOM 613 C CA . PHE A 1 79 ? 8.178 8.745 -6.512 1.00 83.31 79 PHE A CA 1
ATOM 614 C C . PHE A 1 79 ? 7.728 8.721 -5.055 1.00 83.31 79 PHE A C 1
ATOM 616 O O . PHE A 1 79 ? 6.726 8.086 -4.725 1.00 83.31 79 PHE A O 1
ATOM 623 N N . ASP A 1 80 ? 8.450 9.428 -4.187 1.00 85.75 80 ASP A N 1
ATOM 624 C CA . ASP A 1 80 ? 7.992 9.673 -2.823 1.00 85.75 80 ASP A CA 1
ATOM 625 C C . ASP A 1 80 ? 7.053 10.881 -2.822 1.00 85.75 80 ASP A C 1
ATOM 627 O O . ASP A 1 80 ? 7.477 12.031 -2.942 1.00 85.75 80 ASP A O 1
ATOM 631 N N . LEU A 1 81 ? 5.755 10.596 -2.746 1.00 82.06 81 LEU A N 1
ATOM 632 C CA . LEU A 1 81 ? 4.693 11.602 -2.735 1.00 82.06 81 LEU A CA 1
ATOM 633 C C . LEU A 1 81 ? 4.265 11.987 -1.316 1.00 82.06 81 LEU A C 1
ATOM 635 O O . LEU A 1 81 ? 3.240 12.652 -1.141 1.00 82.06 81 LEU A O 1
ATOM 639 N N . ARG A 1 82 ? 5.003 11.559 -0.284 1.00 80.62 82 ARG A N 1
ATOM 640 C CA . ARG A 1 82 ? 4.710 11.988 1.082 1.00 80.62 82 ARG A CA 1
ATOM 641 C C . ARG A 1 82 ? 4.885 13.506 1.174 1.00 80.62 82 ARG A C 1
ATOM 643 O O . ARG A 1 82 ? 5.848 14.052 0.630 1.00 80.62 82 ARG A O 1
ATOM 650 N N . PRO A 1 83 ? 3.965 14.215 1.846 1.00 71.88 83 PRO A N 1
ATOM 651 C CA . PRO A 1 83 ? 4.102 15.650 2.015 1.00 71.88 83 PRO A CA 1
ATOM 652 C C . PRO A 1 83 ? 5.400 15.952 2.769 1.00 71.88 83 PRO A C 1
ATOM 654 O O . PRO A 1 83 ? 5.645 15.424 3.850 1.00 71.88 83 PRO A O 1
ATOM 657 N N . THR A 1 84 ? 6.226 16.827 2.203 1.00 67.81 84 THR A N 1
ATOM 658 C CA . THR A 1 84 ? 7.489 17.277 2.807 1.00 67.81 84 THR A CA 1
ATOM 659 C C . THR A 1 84 ? 7.280 18.245 3.973 1.00 67.81 84 THR A C 1
ATOM 661 O O . THR A 1 84 ? 8.203 18.478 4.750 1.00 67.81 84 THR A O 1
ATOM 664 N N . LEU A 1 85 ? 6.074 18.808 4.116 1.00 56.06 85 LEU A N 1
ATOM 665 C CA . LEU A 1 85 ? 5.704 19.728 5.190 1.00 56.06 85 LEU A CA 1
ATOM 666 C C . LEU A 1 85 ? 4.723 19.058 6.163 1.00 56.06 85 LEU A C 1
ATOM 668 O O . LEU A 1 85 ? 3.757 18.436 5.713 1.00 56.06 85 LEU A O 1
ATOM 672 N N . PRO A 1 86 ? 4.893 19.228 7.488 1.00 56.47 86 PRO A N 1
ATOM 673 C CA . PRO A 1 86 ? 3.885 18.799 8.444 1.00 56.47 86 PRO A CA 1
ATOM 674 C C . PRO A 1 86 ? 2.607 19.615 8.216 1.00 56.47 86 PRO A C 1
ATOM 676 O O . PRO A 1 86 ? 2.604 20.842 8.330 1.00 56.47 86 PRO A O 1
ATOM 679 N N . LEU A 1 87 ? 1.512 18.932 7.884 1.00 53.06 87 LEU A N 1
ATOM 680 C CA . LEU A 1 87 ? 0.184 19.535 7.791 1.00 53.06 87 LEU A CA 1
ATOM 681 C C . LEU A 1 87 ? -0.265 19.963 9.196 1.00 53.06 87 LEU A C 1
ATOM 683 O O . LEU A 1 87 ? -0.805 19.167 9.961 1.00 53.06 87 LEU A O 1
ATOM 687 N N . VAL A 1 88 ? -0.022 21.223 9.558 1.00 57.19 88 VAL A N 1
ATOM 688 C CA . VAL A 1 88 ? -0.484 21.792 10.829 1.00 57.19 88 VAL A CA 1
ATOM 689 C C . VAL A 1 88 ? -1.895 22.342 10.640 1.00 57.19 88 VAL A C 1
ATOM 691 O O . VAL A 1 88 ? -2.085 23.469 10.190 1.00 57.19 88 VAL A O 1
ATOM 694 N N . PHE A 1 89 ? -2.896 21.555 11.024 1.00 54.00 89 PHE A N 1
ATOM 695 C CA . PHE A 1 89 ? -4.271 22.032 11.147 1.00 54.00 89 PHE A CA 1
ATOM 696 C C . PHE A 1 89 ? -4.429 22.784 12.474 1.00 54.00 89 PHE A C 1
ATOM 698 O O . PHE A 1 89 ? -4.295 22.196 13.546 1.00 54.00 89 PHE A O 1
ATOM 705 N N . ARG A 1 90 ? -4.707 24.091 12.416 1.00 63.72 90 ARG A N 1
ATOM 706 C CA . ARG A 1 90 ? -5.069 24.896 13.594 1.00 63.72 90 ARG A CA 1
ATOM 707 C C . ARG A 1 90 ? -6.528 25.320 13.483 1.00 63.72 90 ARG A C 1
ATOM 709 O O . ARG A 1 90 ? -6.906 25.955 12.505 1.00 63.72 90 ARG A O 1
ATOM 716 N N . GLY A 1 91 ? -7.330 24.974 14.485 1.00 57.97 91 GLY A N 1
ATOM 717 C CA . GLY A 1 91 ? -8.683 25.502 14.656 1.00 57.97 91 GLY A CA 1
ATOM 718 C C . GLY A 1 91 ? -8.673 26.720 15.578 1.00 57.97 91 GLY A C 1
ATOM 719 O O . GLY A 1 91 ? -7.959 26.726 16.578 1.00 57.97 91 GLY A O 1
ATOM 720 N N . GLY A 1 92 ? -9.463 27.740 15.246 1.00 61.12 92 GLY A N 1
ATOM 721 C CA . GLY A 1 92 ? -9.794 28.851 16.140 1.00 61.12 92 GLY A CA 1
ATOM 722 C C . GLY A 1 92 ? -11.289 28.838 16.457 1.00 61.12 92 GLY A C 1
ATOM 723 O O . GLY A 1 92 ? -12.100 28.460 15.611 1.00 61.12 92 GLY A O 1
ATOM 724 N N . SER A 1 93 ? -11.673 29.246 17.666 1.00 59.88 93 SER A N 1
ATOM 725 C CA . SER A 1 93 ? -13.069 29.566 17.971 1.00 59.88 93 SER A CA 1
ATOM 726 C C . SER A 1 93 ? -13.498 30.785 17.154 1.00 59.88 93 SER A C 1
ATOM 728 O O . SER A 1 93 ? -12.729 31.734 17.000 1.00 59.88 93 SER A O 1
ATOM 730 N N . LYS A 1 94 ? -14.732 30.785 16.636 1.00 56.22 94 LYS A N 1
ATOM 731 C CA . LYS A 1 94 ? -15.338 31.982 16.036 1.00 56.22 94 LYS 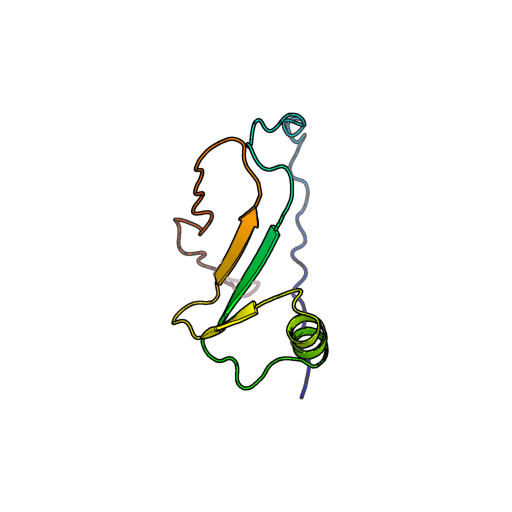A CA 1
ATOM 732 C C . LYS A 1 94 ? -15.391 33.068 17.122 1.00 56.22 94 LYS A C 1
ATOM 734 O O . LYS A 1 94 ? -16.245 33.011 17.999 1.00 56.22 94 LYS A O 1
ATOM 739 N N . GLY A 1 95 ? -14.438 33.997 17.084 1.00 54.91 95 GLY A N 1
ATOM 740 C CA . GLY A 1 95 ? -14.280 35.064 18.071 1.00 54.91 95 GLY A CA 1
ATOM 741 C C . GLY A 1 95 ? -12.960 34.986 18.834 1.00 54.91 95 GLY A C 1
ATOM 742 O O . GLY A 1 95 ? -12.933 34.569 19.986 1.00 54.91 95 GLY A O 1
ATOM 743 N N . VAL A 1 96 ? -11.883 35.442 18.200 1.00 42.31 96 VAL A N 1
ATOM 744 C CA . VAL A 1 96 ? -10.786 36.135 18.886 1.00 42.31 96 VAL A CA 1
ATOM 745 C C . VAL A 1 96 ? -10.493 37.367 18.033 1.00 42.31 96 VAL A C 1
ATOM 747 O O . VAL A 1 96 ? -10.333 37.238 16.819 1.00 42.31 96 VAL A O 1
ATOM 750 N N . VAL A 1 97 ? -10.571 38.533 18.675 1.00 45.84 97 VAL A N 1
ATOM 751 C CA . VAL A 1 97 ? -10.235 39.861 18.138 1.00 45.84 97 VAL A CA 1
ATOM 752 C C . VAL A 1 97 ? -8.759 39.920 17.763 1.00 45.84 97 VAL A C 1
ATOM 754 O O . VAL A 1 97 ? -7.952 39.353 18.534 1.00 45.84 97 VAL A O 1
#

Secondary structure (DSSP, 8-state):
-PPPP----------S-----S-------EEEEEEEEES-STT--HHHHHHHHTTSEEEEE-SS-EEEEEEE-SS------S-SS--------S---

Sequence (97 aa):
MTEPELAFLNVENLGIRPKEPVDHRVPIREILKMVVRLPSTTTLSKAAKVVHDRGLITFKEGSEHMLELIFASEGSAEFDLRPTLPLVFRGGSKGVV

Foldseek 3Di:
DDDDDDDDDPPPDPDPDDPPPPDDPDQFDFFPAKEWEDCDPPDDDPVRVVCVVVRRYHYDYDPDTDIDTDGDGPDDDDDDPPDPDPPDDDDDDPDDD